Protein AF-A0A7C6X3Z5-F1 (afdb_monomer)

Sequence (51 aa):
AAVALMGLAGEMAREQLTPAEGNVSYRNHIIDQIFLMTPKIFGEKVRYEIR

Mean predicted aligned error: 4.18 Å

Structure (mmCIF, N/CA/C/O backbone):
data_AF-A0A7C6X3Z5-F1
#
_entry.id   AF-A0A7C6X3Z5-F1
#
loop_
_atom_site.group_PDB
_atom_site.id
_atom_site.type_symbol
_atom_site.label_atom_id
_atom_site.label_alt_id
_atom_site.label_comp_id
_atom_site.label_asym_id
_atom_site.label_entity_id
_atom_site.label_seq_id
_atom_site.pdbx_PDB_ins_code
_atom_site.Cartn_x
_atom_site.Cartn_y
_atom_site.Cartn_z
_atom_site.occupancy
_atom_site.B_iso_or_equiv
_atom_site.auth_seq_id
_atom_site.auth_comp_id
_atom_site.auth_asym_id
_atom_site.auth_atom_id
_atom_site.pdbx_PDB_model_num
ATOM 1 N N . ALA A 1 1 ? -11.670 10.157 7.967 1.00 67.81 1 ALA A N 1
ATOM 2 C CA . ALA A 1 1 ? -11.235 8.766 7.710 1.00 67.81 1 ALA A CA 1
ATOM 3 C C . ALA A 1 1 ? -10.869 8.520 6.242 1.00 67.81 1 ALA A C 1
ATOM 5 O O . ALA A 1 1 ? -9.736 8.139 5.996 1.00 67.81 1 ALA A O 1
ATOM 6 N N . ALA A 1 2 ? -11.758 8.787 5.271 1.00 82.50 2 ALA A N 1
ATOM 7 C CA . ALA A 1 2 ? -11.506 8.492 3.849 1.00 82.50 2 ALA A CA 1
ATOM 8 C C . ALA A 1 2 ? -10.192 9.083 3.293 1.00 82.50 2 ALA A C 1
ATOM 10 O O . ALA A 1 2 ? -9.423 8.369 2.665 1.00 82.50 2 ALA A O 1
ATOM 11 N N . VAL A 1 3 ? -9.880 10.350 3.589 1.00 86.56 3 VAL A N 1
ATOM 12 C CA . VAL A 1 3 ? -8.633 10.998 3.128 1.00 86.56 3 VAL A CA 1
ATOM 13 C C . VAL A 1 3 ? -7.382 10.329 3.710 1.00 86.56 3 VAL A C 1
ATOM 15 O O . VAL A 1 3 ? -6.420 10.096 2.987 1.00 86.56 3 VAL A O 1
ATOM 18 N N . ALA A 1 4 ? -7.411 9.961 4.994 1.00 87.44 4 ALA A N 1
ATOM 19 C CA . ALA A 1 4 ? -6.297 9.277 5.650 1.00 87.44 4 ALA A CA 1
ATOM 20 C C . ALA A 1 4 ? -6.087 7.858 5.091 1.00 87.44 4 ALA A C 1
ATOM 22 O O . ALA A 1 4 ? -4.954 7.422 4.925 1.00 87.44 4 ALA A O 1
ATOM 23 N N .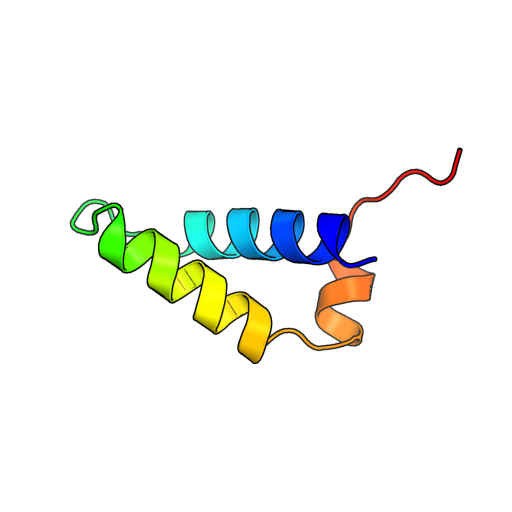 LEU A 1 5 ? -7.176 7.164 4.742 1.00 89.38 5 LEU A N 1
ATOM 24 C CA . LEU A 1 5 ? -7.126 5.848 4.100 1.00 89.38 5 LEU A CA 1
ATOM 25 C C . LEU A 1 5 ? -6.539 5.930 2.691 1.00 89.38 5 LEU A C 1
ATOM 27 O O . LEU A 1 5 ? -5.676 5.128 2.351 1.00 89.38 5 LEU A O 1
ATOM 31 N N . MET A 1 6 ? -6.953 6.920 1.897 1.00 91.94 6 MET A N 1
ATOM 32 C CA . MET A 1 6 ? -6.398 7.144 0.559 1.00 91.94 6 MET A CA 1
ATOM 33 C C . MET A 1 6 ? -4.911 7.520 0.607 1.00 91.94 6 MET A C 1
ATOM 35 O O . MET A 1 6 ? -4.143 7.049 -0.227 1.00 91.94 6 MET A O 1
ATOM 39 N N . GLY A 1 7 ? -4.500 8.334 1.588 1.00 91.19 7 GLY A N 1
ATOM 40 C CA . GLY A 1 7 ? -3.093 8.678 1.811 1.00 91.19 7 GLY A CA 1
ATOM 41 C C . GLY A 1 7 ? -2.247 7.445 2.127 1.00 91.19 7 GLY A C 1
ATOM 42 O O . GLY A 1 7 ? -1.282 7.164 1.421 1.00 91.19 7 GLY A O 1
ATOM 43 N N . LEU A 1 8 ? -2.684 6.647 3.106 1.00 91.69 8 LEU A N 1
ATOM 44 C CA . LEU A 1 8 ? -2.010 5.407 3.486 1.00 91.69 8 LEU A CA 1
ATOM 45 C C . LEU A 1 8 ? -1.939 4.397 2.326 1.00 91.69 8 LEU A C 1
ATOM 47 O O . LEU A 1 8 ? -0.896 3.792 2.093 1.00 91.69 8 LEU A O 1
ATOM 51 N N . ALA A 1 9 ? -3.027 4.230 1.570 1.00 92.94 9 ALA A N 1
ATOM 52 C CA . ALA A 1 9 ? -3.045 3.346 0.407 1.00 92.94 9 ALA A CA 1
ATOM 53 C C . ALA A 1 9 ? -2.075 3.814 -0.692 1.00 92.94 9 ALA A C 1
ATOM 55 O O . ALA A 1 9 ? -1.418 2.984 -1.314 1.00 92.94 9 ALA A O 1
ATOM 56 N N . GLY A 1 10 ? -1.944 5.128 -0.905 1.00 92.19 10 GLY A N 1
ATOM 57 C CA . GLY A 1 10 ? -0.965 5.710 -1.827 1.00 92.19 10 GLY A CA 1
ATOM 58 C C . GLY A 1 10 ? 0.482 5.445 -1.415 1.00 92.19 10 GLY A C 1
ATOM 59 O O . GLY A 1 10 ? 1.301 5.065 -2.251 1.00 92.19 10 GLY A O 1
ATOM 60 N N . GLU A 1 11 ? 0.786 5.595 -0.127 1.00 93.12 11 GLU A N 1
ATOM 61 C CA . GLU A 1 11 ? 2.108 5.295 0.434 1.00 93.12 11 GLU A CA 1
ATOM 62 C C . GLU A 1 11 ? 2.455 3.809 0.268 1.00 93.12 11 GLU A C 1
ATOM 64 O O . GLU A 1 11 ? 3.488 3.474 -0.309 1.00 93.12 11 GLU A O 1
ATOM 69 N N . MET A 1 12 ? 1.545 2.912 0.658 1.00 92.62 12 MET A N 1
ATOM 70 C CA . MET A 1 12 ? 1.733 1.462 0.525 1.00 92.62 12 MET A CA 1
ATOM 71 C C . MET A 1 12 ? 1.844 1.010 -0.939 1.00 92.62 12 MET A C 1
ATOM 73 O O . MET A 1 12 ? 2.652 0.141 -1.263 1.00 92.62 12 MET A O 1
ATOM 77 N N . ALA A 1 13 ? 1.060 1.608 -1.840 1.00 93.06 13 ALA A N 1
ATOM 78 C CA . ALA A 1 13 ? 1.141 1.338 -3.273 1.00 93.06 13 ALA A CA 1
ATOM 79 C C . ALA A 1 13 ? 2.464 1.825 -3.876 1.00 93.06 13 ALA A C 1
ATOM 81 O O . ALA A 1 13 ? 2.975 1.222 -4.818 1.00 93.06 13 ALA A O 1
ATOM 82 N N . ARG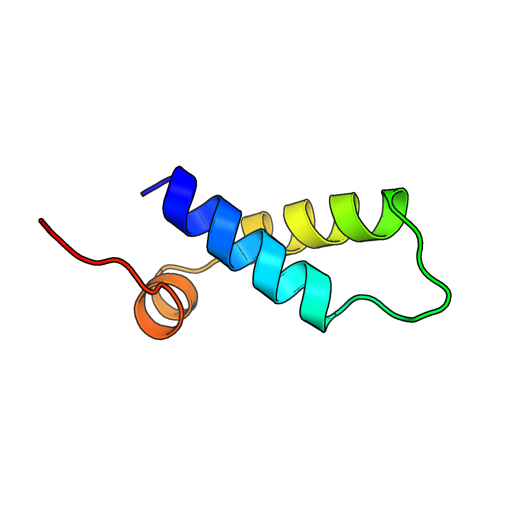 A 1 14 ? 3.041 2.909 -3.343 1.00 91.81 14 ARG A N 1
ATOM 83 C CA . ARG A 1 14 ? 4.349 3.401 -3.782 1.00 91.81 14 ARG A CA 1
ATOM 84 C C . ARG A 1 14 ? 5.477 2.476 -3.339 1.00 91.81 14 ARG A C 1
ATOM 86 O O . ARG A 1 14 ? 6.392 2.263 -4.123 1.00 91.81 14 ARG A O 1
ATOM 93 N N . GLU A 1 15 ? 5.408 1.936 -2.125 1.00 91.31 15 GLU A N 1
ATOM 94 C CA . GLU A 1 15 ? 6.392 0.968 -1.614 1.00 91.31 15 GLU A CA 1
ATOM 95 C C . GLU A 1 15 ? 6.433 -0.325 -2.443 1.00 91.31 15 GLU A C 1
ATOM 97 O O . GLU A 1 15 ? 7.486 -0.944 -2.565 1.00 91.31 15 GLU A O 1
ATOM 102 N N . GLN A 1 16 ? 5.300 -0.721 -3.028 1.00 87.62 16 GLN A N 1
ATOM 103 C CA . GLN A 1 16 ? 5.179 -1.926 -3.857 1.00 87.62 16 GLN A CA 1
ATOM 104 C C . GLN A 1 16 ? 5.536 -1.699 -5.331 1.00 87.62 16 GLN A C 1
ATOM 106 O O . GLN A 1 16 ? 5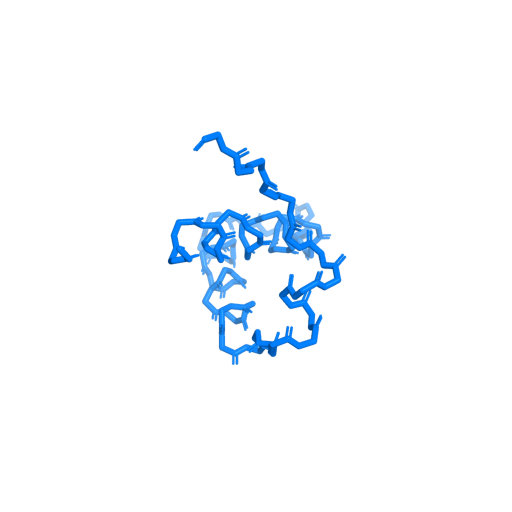.661 -2.665 -6.080 1.00 87.62 16 GLN A O 1
ATOM 111 N N . LEU A 1 17 ? 5.707 -0.442 -5.754 1.00 91.88 17 LEU A N 1
ATOM 112 C CA . LEU A 1 17 ? 5.960 -0.107 -7.149 1.00 91.88 17 LEU A CA 1
ATOM 113 C C . LEU A 1 17 ? 7.397 -0.464 -7.546 1.00 91.88 17 LEU A C 1
ATOM 115 O O . LEU A 1 17 ? 8.364 -0.011 -6.930 1.00 91.88 17 LEU A O 1
ATOM 119 N N . THR A 1 18 ? 7.547 -1.225 -8.624 1.00 91.25 18 THR A N 1
ATOM 120 C CA . THR A 1 18 ? 8.858 -1.568 -9.183 1.00 9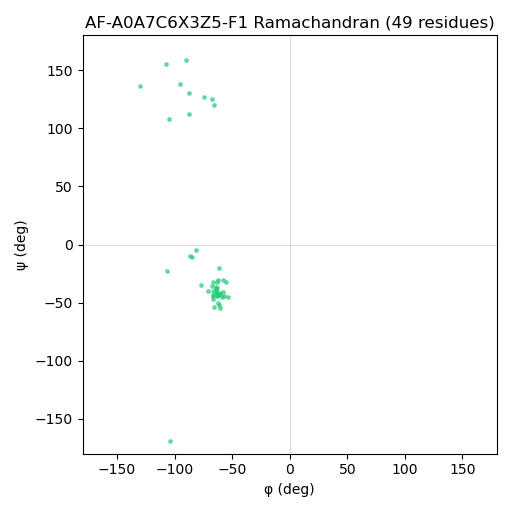1.25 18 THR A CA 1
ATOM 121 C C . THR A 1 18 ? 9.327 -0.541 -10.224 1.00 91.25 18 THR A C 1
ATOM 123 O O . THR A 1 18 ? 8.507 0.149 -10.831 1.00 91.25 18 THR A O 1
ATOM 126 N N . PRO A 1 19 ? 10.641 -0.442 -10.514 1.00 88.44 19 PRO A N 1
ATOM 127 C CA . PRO A 1 19 ? 11.155 0.507 -11.511 1.00 88.44 19 PRO A CA 1
ATOM 128 C C . PRO A 1 19 ? 10.635 0.293 -12.942 1.00 88.44 19 PRO A C 1
ATOM 130 O O . PRO A 1 19 ? 10.719 1.202 -13.763 1.00 88.44 19 PRO A O 1
ATOM 133 N N . ALA A 1 20 ? 10.129 -0.904 -13.257 1.00 89.75 20 ALA A N 1
ATOM 134 C CA . ALA A 1 20 ? 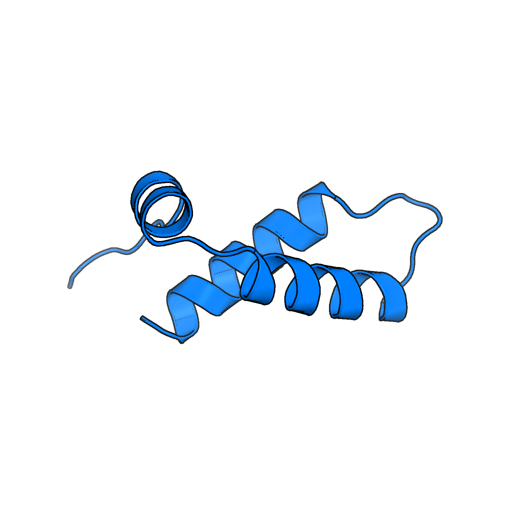9.550 -1.229 -14.560 1.00 89.75 20 ALA A CA 1
ATOM 135 C C . ALA A 1 20 ? 8.068 -0.823 -14.677 1.00 89.75 20 ALA A C 1
ATOM 137 O O . ALA A 1 20 ? 7.495 -0.865 -15.766 1.00 89.75 20 ALA A O 1
ATOM 138 N N . GLU A 1 21 ? 7.434 -0.450 -13.565 1.00 90.38 21 GLU A N 1
ATOM 139 C CA . GLU A 1 21 ? 6.014 -0.137 -13.496 1.00 90.38 21 GLU A CA 1
ATOM 140 C C . GLU A 1 21 ? 5.746 1.364 -13.621 1.00 90.38 21 GLU A C 1
ATOM 142 O O . GLU A 1 21 ? 6.422 2.209 -13.038 1.00 90.38 21 GLU A O 1
ATOM 147 N N . GLY A 1 22 ? 4.712 1.698 -14.396 1.00 89.69 22 GLY A N 1
ATOM 148 C CA . GLY A 1 22 ? 4.296 3.076 -14.639 1.00 89.69 22 GLY A CA 1
ATOM 149 C C . GLY A 1 22 ? 3.042 3.485 -13.864 1.00 89.69 22 GLY A C 1
ATOM 150 O O . GLY A 1 22 ? 2.511 2.760 -13.023 1.00 89.69 22 GLY A O 1
ATOM 151 N N . ASN A 1 23 ? 2.500 4.650 -14.224 1.00 90.00 23 ASN A N 1
ATOM 152 C CA . ASN A 1 23 ? 1.337 5.256 -13.560 1.00 90.00 23 ASN A CA 1
ATOM 153 C C . ASN A 1 23 ? 0.076 4.375 -13.556 1.00 90.00 23 ASN A C 1
ATOM 155 O O . ASN A 1 23 ? -0.732 4.465 -12.633 1.00 90.00 23 ASN A O 1
ATOM 159 N N . VAL A 1 24 ? -0.106 3.528 -14.575 1.00 94.81 24 VAL A N 1
ATOM 160 C CA . VAL A 1 24 ? -1.247 2.600 -14.640 1.00 94.81 24 VAL A CA 1
ATOM 161 C C . VAL A 1 24 ? -1.142 1.544 -13.541 1.00 94.81 24 VAL A C 1
ATOM 163 O O . VAL A 1 24 ? -2.110 1.345 -12.810 1.00 94.81 24 VAL A O 1
ATOM 166 N N . SER A 1 25 ? 0.034 0.934 -13.377 1.00 94.88 25 SER A N 1
ATOM 167 C CA . SER A 1 25 ? 0.299 -0.024 -12.301 1.00 94.88 25 SER A CA 1
ATOM 168 C C . SER A 1 25 ? 0.175 0.636 -10.934 1.00 94.88 25 SER A C 1
ATOM 170 O O . SER A 1 25 ? -0.501 0.101 -10.068 1.00 94.88 25 SER A O 1
ATOM 172 N N . TYR A 1 26 ? 0.715 1.849 -10.761 1.00 94.06 26 TYR A N 1
ATOM 173 C CA . TYR A 1 26 ? 0.583 2.594 -9.505 1.00 94.06 26 TYR A CA 1
ATOM 174 C C . TYR A 1 26 ? -0.881 2.821 -9.102 1.00 94.06 26 TYR A C 1
ATOM 176 O O . TYR A 1 26 ? -1.251 2.594 -7.954 1.00 94.06 26 TYR A O 1
ATOM 184 N N . ARG A 1 27 ? -1.744 3.218 -10.047 1.00 94.50 27 ARG A N 1
ATOM 185 C CA . ARG A 1 27 ? -3.180 3.374 -9.773 1.00 94.50 27 ARG A CA 1
ATOM 186 C C . ARG A 1 27 ? -3.834 2.047 -9.385 1.00 94.50 27 ARG A C 1
ATOM 188 O O . ARG A 1 27 ? -4.662 2.040 -8.480 1.00 94.50 27 ARG A O 1
ATOM 195 N N . ASN A 1 28 ? -3.489 0.957 -10.067 1.00 95.25 28 ASN A N 1
ATOM 196 C CA . ASN A 1 28 ? -4.029 -0.363 -9.748 1.00 95.25 28 ASN A CA 1
ATOM 197 C C . ASN A 1 28 ? -3.599 -0.796 -8.340 1.00 95.25 28 ASN A C 1
ATOM 199 O O . ASN A 1 28 ? -4.457 -1.154 -7.543 1.00 95.25 28 ASN A O 1
ATOM 203 N N . HIS A 1 29 ? -2.326 -0.599 -7.985 1.00 95.00 29 HIS A N 1
ATOM 204 C CA . HIS A 1 29 ? -1.821 -0.863 -6.638 1.00 95.00 29 HIS A CA 1
ATOM 205 C C . HIS A 1 29 ? -2.574 -0.068 -5.569 1.00 95.00 29 HIS A C 1
ATOM 207 O O . HIS A 1 29 ? -2.907 -0.626 -4.531 1.00 95.00 29 HIS A O 1
ATOM 213 N N . ILE A 1 30 ? -2.915 1.205 -5.808 1.00 94.56 30 ILE A N 1
ATOM 214 C CA . ILE A 1 30 ? -3.741 1.985 -4.864 1.00 94.56 30 ILE A CA 1
ATOM 215 C C . ILE A 1 30 ? -5.102 1.316 -4.643 1.00 94.56 30 ILE A C 1
ATOM 217 O O . ILE A 1 30 ? -5.554 1.210 -3.505 1.00 94.56 30 ILE A O 1
ATOM 221 N N . ILE A 1 31 ? -5.757 0.869 -5.716 1.00 95.00 31 ILE A N 1
ATOM 222 C CA . ILE A 1 31 ? -7.061 0.197 -5.634 1.00 95.00 31 ILE A CA 1
ATOM 223 C C . ILE A 1 31 ? -6.928 -1.115 -4.854 1.00 95.00 31 ILE A C 1
ATOM 225 O O . ILE A 1 31 ? -7.739 -1.376 -3.965 1.00 95.00 31 ILE A O 1
ATOM 229 N N . ASP A 1 32 ? -5.876 -1.887 -5.122 1.00 94.50 32 ASP A N 1
ATOM 230 C CA . ASP A 1 32 ? -5.597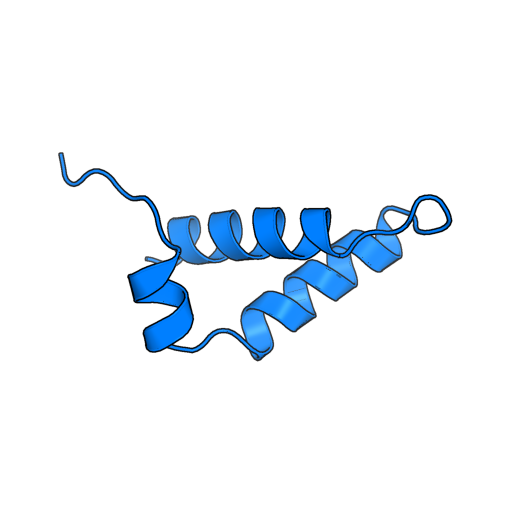 -3.138 -4.420 1.00 94.50 32 ASP A CA 1
ATOM 231 C C . ASP A 1 32 ? -5.348 -2.895 -2.926 1.00 94.50 32 ASP A C 1
ATOM 233 O O . ASP A 1 32 ? -5.918 -3.584 -2.081 1.00 94.50 32 ASP A O 1
ATOM 237 N N . GLN A 1 33 ? -4.575 -1.861 -2.574 1.00 94.75 33 GLN A N 1
ATOM 238 C CA . GLN A 1 33 ? -4.339 -1.496 -1.175 1.00 94.75 33 GLN A CA 1
ATOM 239 C C . GLN A 1 33 ? -5.618 -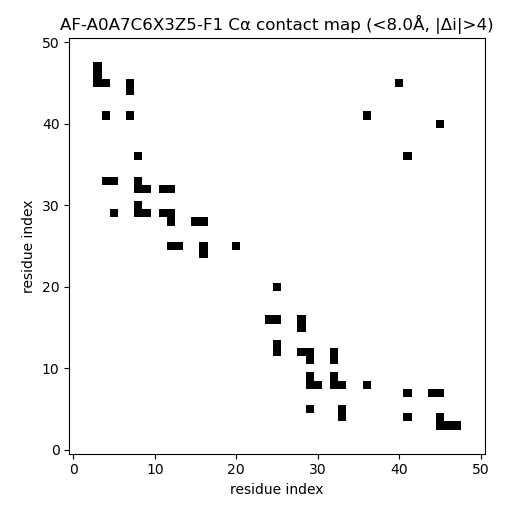1.046 -0.466 1.00 94.75 33 GLN A C 1
ATOM 241 O O . GLN A 1 33 ? -5.798 -1.371 0.705 1.00 94.75 33 GLN A O 1
ATOM 246 N N . ILE A 1 34 ? -6.524 -0.339 -1.149 1.00 93.31 34 ILE A N 1
ATOM 247 C CA . ILE A 1 34 ? -7.832 0.037 -0.589 1.00 93.31 34 ILE A CA 1
ATOM 248 C C . ILE A 1 34 ? -8.694 -1.205 -0.356 1.00 93.31 34 ILE A C 1
ATOM 250 O O . ILE A 1 34 ? -9.322 -1.320 0.694 1.00 93.31 34 ILE A O 1
ATOM 254 N N . PHE A 1 35 ? -8.717 -2.136 -1.310 1.00 93.56 35 PHE A N 1
ATOM 255 C CA . PHE A 1 35 ? -9.505 -3.363 -1.212 1.00 93.56 35 PHE A CA 1
ATOM 256 C C . PHE A 1 35 ? -9.004 -4.292 -0.097 1.00 93.56 35 PHE A C 1
ATOM 258 O O . PHE A 1 35 ? -9.801 -4.872 0.638 1.00 93.56 35 PHE A O 1
ATOM 265 N N . LEU A 1 36 ? -7.683 -4.400 0.061 1.00 92.19 36 LEU A N 1
ATOM 266 C CA . LEU A 1 36 ? -7.037 -5.208 1.099 1.00 92.19 36 LEU A CA 1
ATOM 267 C C . LEU A 1 36 ? -6.967 -4.502 2.465 1.00 92.19 36 LEU A C 1
ATOM 269 O O . LEU A 1 36 ? -6.521 -5.103 3.447 1.00 92.19 36 LEU A O 1
ATOM 273 N N . MET A 1 37 ? -7.388 -3.237 2.555 1.00 91.00 37 MET A N 1
ATOM 274 C CA . MET A 1 37 ? -7.297 -2.446 3.778 1.00 91.00 37 MET A CA 1
ATOM 275 C C . MET A 1 37 ? -8.193 -3.032 4.873 1.00 91.00 37 MET A C 1
ATOM 277 O O . MET A 1 37 ? -9.416 -3.082 4.751 1.00 91.00 37 MET A O 1
ATOM 281 N N . THR A 1 38 ? -7.586 -3.420 5.995 1.00 92.25 38 THR A N 1
ATOM 282 C CA . THR A 1 38 ? -8.314 -3.879 7.188 1.00 92.25 38 THR A CA 1
ATOM 283 C C . THR A 1 38 ? -8.251 -2.828 8.297 1.00 92.25 38 THR A C 1
ATOM 285 O O . THR A 1 38 ? -7.283 -2.065 8.352 1.00 92.25 38 THR A O 1
ATOM 288 N N . PRO A 1 39 ? -9.213 -2.798 9.241 1.00 87.00 39 PRO A N 1
ATOM 289 C CA . PRO A 1 39 ? -9.161 -1.882 10.384 1.00 87.00 39 PRO A CA 1
ATOM 290 C C . PRO A 1 39 ? -7.870 -1.998 11.203 1.00 87.00 39 PRO A C 1
ATOM 292 O O . PRO A 1 39 ? -7.387 -0.998 11.726 1.00 87.00 39 PRO A O 1
ATOM 295 N N . LYS A 1 40 ? -7.288 -3.204 11.274 1.00 90.06 40 LYS A N 1
ATOM 296 C CA . LYS A 1 40 ? -6.004 -3.452 11.938 1.00 90.06 40 LYS A CA 1
ATOM 297 C C . LYS A 1 40 ? -4.853 -2.742 11.220 1.00 90.06 40 LYS A C 1
ATOM 299 O O . LYS A 1 40 ? -4.148 -1.958 11.841 1.00 90.06 40 LYS A O 1
ATOM 304 N N . ILE A 1 41 ? -4.706 -2.974 9.913 1.00 86.19 41 ILE A N 1
ATOM 305 C CA . ILE A 1 41 ? -3.660 -2.332 9.096 1.00 86.19 41 ILE A CA 1
ATOM 306 C C . ILE A 1 41 ? -3.827 -0.814 9.124 1.00 86.19 41 ILE A C 1
ATOM 308 O O . ILE A 1 41 ? -2.849 -0.085 9.274 1.00 86.19 41 ILE A O 1
ATOM 312 N N . PHE A 1 42 ? -5.073 -0.347 9.025 1.00 85.88 42 PHE A N 1
ATOM 313 C CA . PHE A 1 42 ? -5.384 1.068 9.099 1.00 85.88 42 P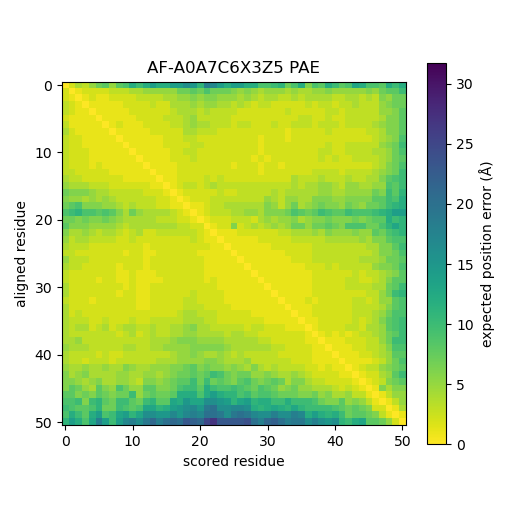HE A CA 1
ATOM 314 C C . PHE A 1 42 ? -4.947 1.649 10.445 1.00 85.88 42 PHE A C 1
ATOM 316 O O . PHE A 1 42 ? -4.153 2.574 10.444 1.00 85.88 42 PHE A O 1
ATOM 323 N N . GLY A 1 43 ? -5.372 1.087 11.580 1.00 85.19 43 GLY A N 1
ATOM 324 C CA . GLY A 1 43 ? -5.015 1.600 12.908 1.00 85.19 43 GLY A CA 1
ATOM 325 C C . GLY A 1 43 ? -3.519 1.547 13.238 1.00 85.19 43 GLY A C 1
ATOM 326 O O . GLY A 1 43 ? -3.026 2.425 13.938 1.00 85.19 43 GLY A O 1
ATOM 327 N N . GLU A 1 44 ? -2.790 0.553 12.726 1.00 86.19 44 GLU A N 1
ATOM 328 C CA . GLU A 1 44 ? -1.344 0.413 12.954 1.00 86.19 44 GLU A CA 1
ATOM 329 C C . GLU A 1 44 ? -0.506 1.371 12.096 1.00 86.19 44 GLU A C 1
ATOM 331 O O . GLU A 1 44 ? 0.548 1.830 12.538 1.00 86.19 44 GLU A O 1
ATOM 336 N N . LYS A 1 45 ? -0.943 1.658 10.863 1.00 81.12 45 LYS A N 1
ATOM 337 C CA . LYS A 1 45 ? -0.139 2.420 9.897 1.00 81.12 45 LYS A CA 1
ATOM 338 C C . LYS A 1 45 ? -0.611 3.849 9.666 1.00 81.12 45 LYS A C 1
ATOM 340 O O . LYS A 1 45 ? 0.181 4.675 9.215 1.00 81.12 45 LYS A O 1
ATOM 345 N N . VAL A 1 46 ? -1.875 4.162 9.943 1.00 84.19 46 VAL A N 1
ATOM 346 C CA . VAL A 1 46 ? -2.400 5.508 9.719 1.00 84.19 46 VAL A CA 1
ATOM 347 C C . VAL A 1 46 ? -1.742 6.487 10.689 1.00 84.19 46 VAL A C 1
ATOM 349 O O . VAL A 1 46 ? -1.775 6.318 11.906 1.00 84.19 46 VAL A O 1
ATOM 352 N N . ARG A 1 47 ? -1.155 7.552 10.147 1.00 76.44 47 ARG A N 1
ATOM 353 C CA . ARG A 1 47 ? -0.677 8.689 10.933 1.00 76.44 47 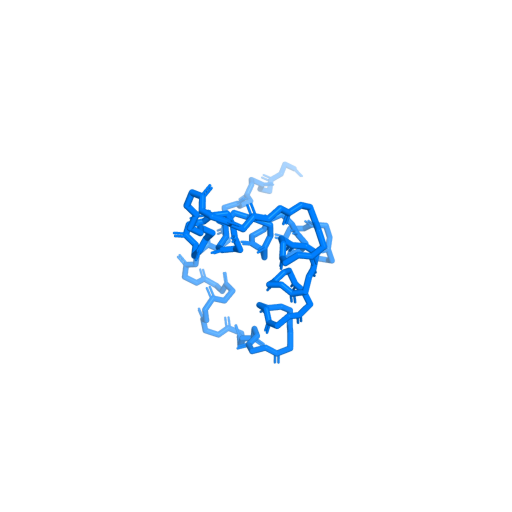ARG A CA 1
ATOM 354 C C . ARG A 1 47 ? -1.659 9.832 10.739 1.00 76.44 47 ARG A C 1
ATOM 356 O O . ARG A 1 47 ? -1.724 10.414 9.662 1.00 76.44 47 ARG A O 1
ATOM 363 N N . TYR A 1 48 ? -2.449 10.133 11.762 1.00 69.75 48 TYR A N 1
ATOM 364 C CA . TYR A 1 48 ? -3.283 11.330 11.784 1.00 69.75 48 TYR A CA 1
ATOM 365 C C . TYR A 1 48 ? -3.073 12.075 13.097 1.00 69.75 48 TYR A C 1
ATOM 367 O O . TYR A 1 48 ? -3.037 11.471 14.166 1.00 69.75 48 TYR A O 1
ATOM 375 N N . GLU A 1 49 ? -2.942 13.394 13.011 1.00 64.31 49 GLU A N 1
ATOM 376 C CA . GLU A 1 49 ? -3.073 14.266 14.172 1.00 64.31 49 GLU A CA 1
ATOM 377 C C . GLU A 1 49 ? -4.551 14.628 14.337 1.00 64.31 49 GLU A C 1
ATOM 379 O O . GLU A 1 49 ? -5.210 15.037 13.378 1.00 64.31 49 GLU A O 1
ATOM 384 N N . ILE A 1 50 ? -5.076 14.473 15.552 1.00 58.69 50 ILE A N 1
ATOM 385 C CA . ILE A 1 50 ? -6.360 15.069 15.926 1.00 58.69 50 ILE A CA 1
ATOM 386 C C . ILE A 1 50 ? -6.033 16.476 16.421 1.00 58.69 50 ILE A C 1
ATOM 388 O O . ILE A 1 50 ? -5.360 16.625 17.440 1.00 58.69 50 ILE A O 1
ATOM 392 N N . ARG A 1 51 ? -6.463 17.488 15.669 1.00 54.22 51 ARG A N 1
ATOM 393 C CA . ARG A 1 51 ? -6.481 18.886 16.106 1.00 54.22 51 ARG A CA 1
ATOM 394 C C . ARG A 1 51 ? -7.891 19.280 16.501 1.00 54.22 51 ARG A C 1
ATOM 396 O O . ARG A 1 51 ? -8.826 18.821 15.806 1.00 54.22 51 ARG A O 1
#

Nearest PDB structures (foldseek):
  3hjz-assembly1_A  TM=7.265E-01  e=3.042E+00  Prochlorococcus marinus str. MIT 9312
  8scx-assembly1_B  TM=3.841E-01  e=6.208E+00  Saccharomyces cerevisiae

pLDDT: mean 87.71, std 9.22, range [54.22, 95.25]

Radius of gyration: 11.6 Å; Cα contacts (8 Å, |Δi|>4): 32; chains: 1; bounding box: 23×24×31 Å

Solvent-accessible surface area (backbone atoms only — not comparable to full-atom values): 3124 Å² total; per-residue (Å²): 108,70,69,57,52,53,50,50,19,46,53,56,18,56,74,69,57,51,96,89,56,53,73,69,53,44,52,51,34,27,53,52,39,55,72,69,58,41,74,65,59,46,68,76,66,56,87,76,85,91,129

Secondary structure (DSSP, 8-state):
-HHHHHHHHHHHHHHT--TT--HHHHHHHHHHHHHT--HHHHHHH------

Foldseek 3Di:
DVVLQLVQLLVQLVVVDDPVDDPVSSVVSSVVSSVPDDPVNCVVRGDDDDD